Protein AF-A0AAU0F6Q9-F1 (afdb_monomer)

Sequence (130 aa):
MKKNVILNVVTRNNDIATQVVQKDRNTHYEFVNEVETAIEKLHQLPVRAILLDQELPLEEQEKINKIGKVLHEGLPIATADFLNAEHFSEAVQELKRAVVKHNMKKYEFEDNPNLNNPFLNMNETQCTLS

Foldseek 3Di:
DDLDAEEEEEDLDCPLVVVLCVVPPNHHYHYDPDLVVSLVCLVVDVHQAYEYEPPPPPVSVVVSVVSCCVSPPQRHYYYFHSVDNVRSNVRVVVNVVSSVVVVVVVVPPDPDPPVPPVVVVPPPPDPPDD

Solvent-accessible surface area (backbone atoms only — not comparable to full-atom values): 7723 Å² total; per-residue (Å²): 133,84,64,80,38,33,34,41,34,43,37,88,60,54,75,48,51,54,60,58,48,73,76,42,83,61,51,41,78,44,80,31,69,45,69,68,61,48,53,54,44,59,74,75,41,83,58,46,32,39,41,36,34,61,88,50,56,67,69,59,55,50,50,49,52,53,50,43,43,71,78,35,80,79,52,36,71,47,65,25,47,50,90,37,65,66,51,35,52,49,42,52,52,52,44,52,53,44,38,53,52,51,55,49,63,62,51,75,78,77,75,56,84,68,83,78,39,75,83,79,68,66,82,80,76,72,95,77,79,133

Radius of gyration: 20.5 Å; Cα contacts (8 Å, |Δi|>4): 161; chains: 1; bounding box: 29×59×64 Å

Organism: NCBI:txid1735111

Mean predicted aligned error: 11.38 Å

Structure (mmCIF, N/CA/C/O backbone):
data_AF-A0AAU0F6Q9-F1
#
_entry.id   AF-A0AAU0F6Q9-F1
#
loop_
_atom_site.group_PDB
_atom_site.id
_atom_site.type_symbol
_atom_site.label_atom_id
_atom_site.label_alt_id
_atom_site.label_comp_id
_atom_site.label_asym_id
_atom_site.label_entity_id
_atom_site.label_seq_id
_atom_site.pdbx_PDB_ins_code
_atom_site.Cartn_x
_atom_site.Cartn_y
_atom_site.Cartn_z
_atom_site.occupancy
_atom_site.B_iso_or_equiv
_atom_site.auth_seq_id
_atom_site.auth_comp_id
_atom_site.auth_asym_id
_atom_site.auth_atom_id
_atom_site.pdbx_PDB_model_num
ATOM 1 N N . MET A 1 1 ? -7.686 -20.564 -6.430 1.00 40.25 1 MET A N 1
ATOM 2 C CA . MET A 1 1 ? -6.632 -20.103 -5.498 1.00 40.25 1 MET A CA 1
ATOM 3 C C . MET A 1 1 ? -7.143 -18.843 -4.818 1.00 40.25 1 MET A C 1
ATOM 5 O O . MET A 1 1 ? -7.544 -17.929 -5.528 1.00 40.25 1 MET A O 1
ATOM 9 N N . LYS A 1 2 ? -7.242 -18.813 -3.483 1.00 48.91 2 LYS A N 1
ATOM 10 C CA . LYS A 1 2 ? -7.675 -17.604 -2.762 1.00 48.91 2 LYS A CA 1
ATOM 11 C C . LYS A 1 2 ? -6.521 -16.595 -2.805 1.00 48.91 2 LYS A C 1
ATOM 13 O O . LYS A 1 2 ? -5.420 -16.920 -2.373 1.00 48.91 2 LYS A O 1
ATOM 18 N N . LYS A 1 3 ? -6.745 -15.415 -3.392 1.00 52.34 3 LYS A N 1
ATOM 19 C CA . LYS A 1 3 ? -5.803 -14.290 -3.296 1.00 52.34 3 LYS A CA 1
ATOM 20 C C . LYS A 1 3 ? -5.835 -13.822 -1.838 1.00 52.34 3 LYS A C 1
ATOM 22 O O . LYS A 1 3 ? -6.896 -13.440 -1.357 1.00 52.34 3 LYS A O 1
ATOM 27 N N . ASN A 1 4 ? -4.714 -13.932 -1.128 1.00 60.66 4 ASN A N 1
ATOM 28 C CA . ASN A 1 4 ? -4.692 -13.805 0.338 1.00 60.66 4 ASN A CA 1
ATOM 29 C C . ASN A 1 4 ? -4.340 -12.393 0.836 1.00 60.66 4 ASN A C 1
ATOM 31 O O . ASN A 1 4 ? -4.527 -12.099 2.014 1.00 60.66 4 ASN A O 1
ATOM 35 N N . VAL A 1 5 ? -3.843 -11.516 -0.041 1.00 65.31 5 VAL A N 1
ATOM 36 C CA . VAL A 1 5 ? -3.430 -10.152 0.312 1.00 65.31 5 VAL A CA 1
ATOM 37 C C . VAL A 1 5 ? -3.995 -9.192 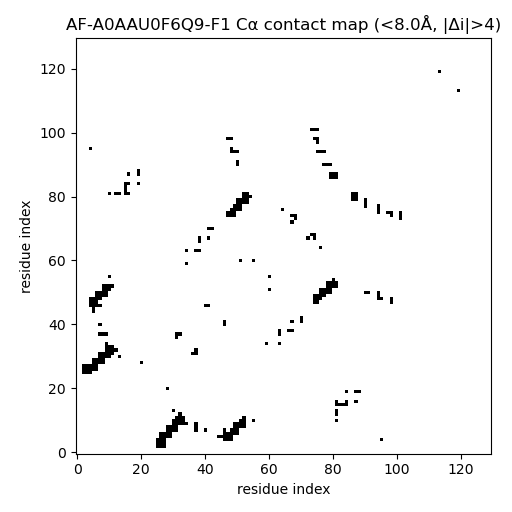-0.724 1.00 65.31 5 VAL A C 1
ATOM 39 O O . VAL A 1 5 ? -3.686 -9.336 -1.906 1.00 65.31 5 VAL A O 1
ATOM 42 N N . ILE A 1 6 ? -4.826 -8.246 -0.280 1.00 74.75 6 ILE A N 1
ATOM 43 C CA . ILE A 1 6 ? -5.239 -7.091 -1.082 1.00 74.75 6 ILE A CA 1
ATOM 44 C C . ILE A 1 6 ? -4.297 -5.947 -0.725 1.00 74.75 6 ILE A C 1
ATOM 46 O O . ILE A 1 6 ? -4.288 -5.497 0.426 1.00 74.75 6 ILE A O 1
ATOM 50 N N . LEU A 1 7 ? -3.487 -5.533 -1.696 1.00 78.62 7 LEU A N 1
ATOM 51 C CA . LEU A 1 7 ? -2.571 -4.409 -1.589 1.00 78.62 7 LEU A CA 1
ATOM 52 C C . LEU A 1 7 ? -3.162 -3.220 -2.343 1.00 78.62 7 LEU A C 1
ATOM 54 O O . LEU A 1 7 ? -3.353 -3.303 -3.555 1.00 78.62 7 LEU A O 1
ATOM 58 N N . ASN A 1 8 ? -3.447 -2.135 -1.627 1.00 82.88 8 ASN A N 1
ATOM 59 C CA . ASN A 1 8 ? -3.890 -0.891 -2.246 1.00 82.88 8 ASN A CA 1
ATOM 60 C C . ASN A 1 8 ? -2.656 -0.070 -2.632 1.00 82.88 8 ASN A C 1
ATOM 62 O O . ASN A 1 8 ? -1.825 0.230 -1.774 1.00 82.88 8 ASN A O 1
ATOM 66 N N . VAL A 1 9 ? -2.508 0.225 -3.917 1.00 81.50 9 VAL A N 1
ATOM 67 C CA . VAL A 1 9 ? -1.318 0.829 -4.511 1.00 81.50 9 VAL A CA 1
ATOM 68 C C . VAL A 1 9 ? -1.679 2.215 -5.021 1.00 81.50 9 VAL A C 1
ATOM 70 O O . VAL A 1 9 ? -2.400 2.339 -6.010 1.00 81.50 9 VAL A O 1
ATOM 73 N N . VAL A 1 10 ? -1.184 3.249 -4.345 1.00 82.44 10 VAL A N 1
ATOM 74 C CA . VAL A 1 10 ? -1.514 4.644 -4.654 1.00 82.44 10 VAL A CA 1
ATOM 75 C C . VAL A 1 10 ? -0.383 5.258 -5.459 1.00 82.44 10 VAL A C 1
ATOM 77 O O . VAL A 1 10 ? 0.690 5.501 -4.918 1.00 82.44 10 VAL A O 1
ATOM 80 N N . THR A 1 11 ? -0.610 5.480 -6.751 1.00 82.62 11 THR A N 1
ATOM 81 C CA . THR A 1 11 ? 0.382 6.065 -7.659 1.00 82.62 11 THR A CA 1
ATOM 82 C C . THR A 1 11 ? -0.284 6.763 -8.839 1.00 82.62 11 THR A C 1
ATOM 84 O O . THR A 1 11 ? -1.287 6.295 -9.379 1.00 82.62 11 THR A O 1
ATOM 87 N N . ARG A 1 12 ? 0.313 7.871 -9.285 1.00 82.25 12 ARG A N 1
ATOM 88 C CA . ARG A 1 12 ? -0.073 8.555 -10.529 1.00 82.25 12 ARG A CA 1
ATOM 89 C C . ARG A 1 12 ? 0.615 7.950 -11.760 1.00 82.25 12 ARG A C 1
ATOM 91 O O . ARG A 1 12 ? 0.245 8.294 -12.878 1.00 82.25 12 ARG A O 1
ATOM 98 N N . ASN A 1 13 ? 1.582 7.050 -11.564 1.00 77.88 13 ASN A N 1
ATOM 99 C CA . ASN A 1 13 ? 2.337 6.375 -12.614 1.00 77.88 13 ASN A CA 1
ATOM 100 C C . ASN A 1 13 ? 2.455 4.869 -12.317 1.00 77.88 13 ASN A C 1
ATOM 102 O O . ASN A 1 13 ? 3.241 4.430 -11.482 1.00 77.88 13 ASN A O 1
ATOM 106 N N . ASN A 1 14 ? 1.668 4.055 -13.021 1.00 74.44 14 ASN A N 1
ATOM 107 C CA . ASN A 1 14 ? 1.555 2.622 -12.750 1.00 74.44 14 ASN A CA 1
ATOM 108 C C . ASN A 1 14 ? 2.264 1.721 -13.778 1.00 74.44 14 ASN A C 1
ATOM 110 O O . ASN A 1 14 ? 2.147 0.497 -13.669 1.00 74.44 14 ASN A O 1
ATOM 114 N N . ASP A 1 15 ? 3.009 2.266 -14.741 1.00 76.50 15 ASP A N 1
ATOM 115 C CA . ASP A 1 15 ? 3.545 1.491 -15.872 1.00 76.50 15 ASP A CA 1
ATOM 116 C C . ASP A 1 15 ? 4.531 0.397 -15.430 1.00 76.50 15 ASP A C 1
ATOM 118 O O . ASP A 1 15 ? 4.436 -0.763 -15.843 1.00 76.50 15 ASP A O 1
ATOM 122 N N . ILE A 1 16 ? 5.466 0.742 -14.543 1.00 70.88 16 ILE A N 1
ATOM 123 C CA . ILE A 1 16 ? 6.469 -0.195 -14.013 1.00 70.88 16 ILE A CA 1
ATOM 124 C C . ILE A 1 16 ? 5.849 -1.118 -12.965 1.00 70.88 16 ILE A C 1
ATOM 126 O O . ILE A 1 16 ? 6.076 -2.331 -12.990 1.00 70.88 16 ILE A O 1
ATOM 130 N N . ALA A 1 17 ? 5.004 -0.576 -12.088 1.00 70.88 17 ALA A N 1
ATOM 131 C CA . ALA A 1 17 ? 4.322 -1.365 -11.071 1.00 70.88 17 ALA A CA 1
ATOM 132 C C . ALA A 1 17 ? 3.453 -2.465 -11.704 1.00 70.88 17 ALA A C 1
ATOM 134 O O . ALA A 1 17 ? 3.477 -3.608 -11.247 1.00 70.88 17 ALA A O 1
ATOM 135 N N . THR A 1 18 ? 2.783 -2.173 -12.824 1.00 74.62 18 THR A N 1
ATOM 136 C CA . THR A 1 18 ? 1.981 -3.150 -13.578 1.00 74.62 18 THR A CA 1
ATOM 137 C C . THR A 1 18 ? 2.829 -4.319 -14.095 1.00 74.62 18 THR A C 1
ATOM 139 O O . THR A 1 18 ? 2.389 -5.470 -14.069 1.00 74.62 18 THR A O 1
ATOM 142 N N . GLN A 1 19 ? 4.074 -4.071 -14.509 1.00 76.12 19 GLN A N 1
ATOM 143 C CA . GLN A 1 19 ? 4.981 -5.131 -14.964 1.00 76.12 19 GLN A CA 1
ATOM 144 C C . GLN A 1 19 ? 5.461 -6.025 -13.815 1.00 76.12 19 GLN A C 1
ATOM 146 O O . GLN A 1 19 ? 5.588 -7.241 -13.985 1.00 76.12 19 GLN A O 1
ATOM 151 N N . VAL A 1 20 ? 5.711 -5.449 -12.636 1.00 73.75 20 VAL A N 1
ATOM 152 C CA . VAL A 1 20 ? 6.143 -6.218 -11.460 1.00 73.75 20 VAL A CA 1
ATOM 153 C C . VAL A 1 20 ? 5.004 -7.098 -10.938 1.00 73.75 20 VAL A C 1
ATOM 155 O O . VAL A 1 20 ? 5.214 -8.285 -10.680 1.00 73.75 20 VAL A O 1
ATOM 158 N N . VAL A 1 21 ? 3.774 -6.578 -10.864 1.00 78.38 21 VAL A N 1
ATOM 159 C CA . VAL A 1 21 ? 2.623 -7.343 -10.345 1.00 78.38 21 VAL A CA 1
ATOM 160 C C . VAL A 1 21 ? 2.186 -8.489 -11.253 1.00 78.38 21 VAL A C 1
ATOM 162 O O . VAL A 1 21 ? 1.688 -9.495 -10.757 1.00 78.38 21 VAL A O 1
ATOM 165 N N . GLN A 1 22 ? 2.421 -8.408 -12.569 1.00 77.69 22 GLN A N 1
ATOM 166 C CA . GLN A 1 22 ? 2.139 -9.521 -13.488 1.00 77.69 22 GLN A CA 1
ATOM 167 C C . GLN A 1 22 ? 2.930 -10.792 -13.141 1.00 77.69 22 GLN A C 1
ATOM 169 O O . GLN A 1 22 ? 2.474 -11.908 -13.413 1.00 77.69 22 GLN A O 1
ATOM 174 N N . LYS A 1 23 ? 4.101 -10.638 -12.515 1.00 73.94 23 LYS A N 1
ATOM 175 C CA . LYS A 1 23 ? 4.932 -11.757 -12.055 1.00 73.94 23 LYS A CA 1
ATOM 176 C C . LYS A 1 23 ? 4.449 -12.333 -10.721 1.00 73.94 23 LYS A C 1
ATOM 178 O O . LYS A 1 23 ? 4.786 -13.470 -10.395 1.00 73.94 23 LYS A O 1
ATOM 183 N N . ASP A 1 24 ? 3.622 -11.602 -9.977 1.00 76.00 24 ASP A N 1
ATOM 184 C CA . ASP A 1 24 ? 3.130 -11.996 -8.663 1.00 76.00 24 ASP A CA 1
ATOM 185 C C . ASP A 1 24 ? 1.644 -12.379 -8.675 1.00 76.00 24 ASP A C 1
ATOM 187 O O . ASP A 1 24 ? 0.738 -11.560 -8.539 1.00 76.00 24 ASP A O 1
ATOM 191 N N . ARG A 1 25 ? 1.388 -13.683 -8.787 1.00 72.88 25 ARG A N 1
ATOM 192 C CA . ARG A 1 25 ? 0.028 -14.227 -8.928 1.00 72.88 25 ARG A CA 1
ATOM 193 C C . ARG A 1 25 ? -0.739 -14.381 -7.612 1.00 72.88 25 ARG A C 1
ATOM 195 O O . ARG A 1 25 ? -1.940 -14.653 -7.645 1.00 72.88 25 ARG A O 1
ATOM 202 N N . ASN A 1 26 ? -0.070 -14.248 -6.467 1.00 77.69 26 ASN A N 1
ATOM 203 C CA . ASN A 1 26 ? -0.650 -14.574 -5.158 1.00 77.69 26 ASN A CA 1
ATOM 204 C C . ASN A 1 26 ? -1.206 -13.354 -4.410 1.00 77.69 26 ASN A C 1
ATOM 206 O O . ASN A 1 26 ? -1.885 -13.512 -3.390 1.00 77.69 26 ASN A O 1
ATOM 210 N N . THR A 1 27 ? -0.963 -12.154 -4.931 1.00 79.44 27 THR A N 1
ATOM 211 C CA . THR A 1 27 ? -1.428 -10.890 -4.362 1.00 79.44 27 THR A CA 1
ATOM 212 C C . THR A 1 27 ? -2.436 -10.241 -5.300 1.00 79.44 27 THR A C 1
ATOM 214 O O . THR A 1 27 ? -2.296 -10.256 -6.521 1.00 79.44 27 THR A O 1
ATOM 217 N N . HIS A 1 28 ? -3.507 -9.709 -4.722 1.00 84.69 28 HIS A N 1
ATOM 218 C CA . HIS A 1 28 ? -4.415 -8.840 -5.444 1.00 84.69 28 HIS A CA 1
ATOM 219 C C . HIS A 1 28 ? -3.921 -7.409 -5.284 1.00 84.69 28 HIS A C 1
ATOM 221 O O . HIS A 1 28 ? -3.906 -6.883 -4.175 1.00 84.69 28 HIS A O 1
ATOM 227 N N . TYR A 1 29 ? -3.498 -6.813 -6.389 1.00 84.56 29 TYR A N 1
ATOM 228 C CA . TYR A 1 29 ? -3.112 -5.413 -6.438 1.00 84.56 29 TYR A CA 1
ATOM 229 C C . TYR A 1 29 ? -4.294 -4.589 -6.903 1.00 84.56 29 TYR A C 1
ATOM 231 O O . TYR A 1 29 ? -4.913 -4.928 -7.912 1.00 84.56 29 TYR A O 1
ATOM 239 N N . GLU A 1 30 ? -4.571 -3.528 -6.164 1.00 86.69 30 GLU A N 1
ATOM 240 C CA . GLU A 1 30 ? -5.596 -2.561 -6.493 1.00 86.69 30 GLU A CA 1
ATOM 241 C C . GLU A 1 30 ? -4.918 -1.213 -6.693 1.00 86.69 30 GLU A C 1
ATOM 243 O O . GLU A 1 30 ? -4.425 -0.619 -5.739 1.00 86.69 30 GLU A O 1
ATOM 248 N N . PHE A 1 31 ? -4.839 -0.761 -7.941 1.00 86.25 31 PHE A N 1
ATOM 249 C CA . PHE A 1 31 ? -4.189 0.500 -8.274 1.00 86.25 31 PHE A CA 1
ATOM 250 C C . PHE A 1 31 ? -5.187 1.647 -8.193 1.00 86.25 31 PHE A C 1
ATOM 252 O O . PHE A 1 31 ? -6.323 1.545 -8.665 1.00 86.25 31 PHE A O 1
ATOM 259 N N . VAL A 1 32 ? -4.750 2.748 -7.599 1.00 87.94 32 VAL A N 1
ATOM 260 C CA . VAL A 1 32 ? -5.505 3.992 -7.486 1.00 87.94 32 VAL A CA 1
ATOM 261 C C . VAL A 1 32 ? -4.574 5.162 -7.749 1.00 87.94 32 VAL A C 1
ATOM 263 O O . VAL A 1 32 ? -3.426 5.177 -7.319 1.00 87.94 32 VAL A O 1
ATOM 266 N N . ASN A 1 33 ? -5.083 6.143 -8.475 1.00 86.62 33 ASN A N 1
ATOM 267 C CA .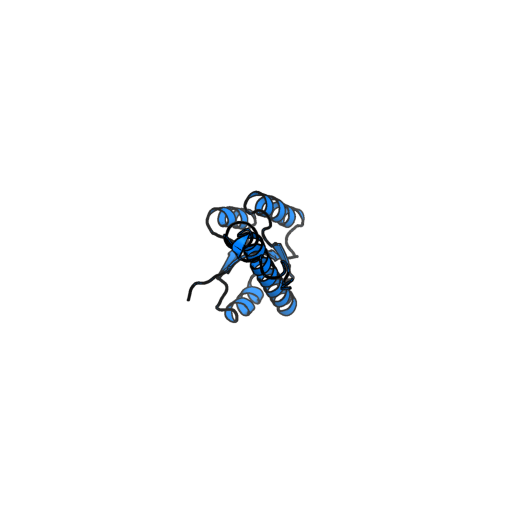 ASN A 1 33 ? -4.377 7.366 -8.843 1.00 86.62 33 ASN A CA 1
ATOM 268 C C . ASN A 1 33 ? -4.669 8.538 -7.898 1.00 86.62 33 ASN A C 1
ATOM 270 O O . ASN A 1 33 ? -3.967 9.545 -7.939 1.00 86.62 33 ASN A O 1
ATOM 274 N N . GLU A 1 34 ? -5.680 8.392 -7.043 1.00 86.50 34 GLU A N 1
ATOM 275 C CA . GLU A 1 34 ? -6.158 9.421 -6.127 1.00 86.50 34 GLU A CA 1
ATOM 276 C C . GLU A 1 34 ? -6.241 8.889 -4.696 1.00 86.50 34 GLU A C 1
ATOM 278 O O . GLU A 1 34 ? -6.623 7.741 -4.445 1.00 86.50 34 GLU A O 1
ATOM 283 N N . VAL A 1 35 ? -5.908 9.758 -3.747 1.00 84.81 35 VAL A N 1
ATOM 284 C CA . VAL A 1 35 ? -5.875 9.453 -2.312 1.00 84.81 35 VAL A CA 1
ATOM 285 C C . VAL A 1 35 ? -7.274 9.202 -1.762 1.00 84.81 35 VAL A C 1
ATOM 287 O O . VAL A 1 35 ? -7.476 8.276 -0.981 1.00 84.81 35 VAL A O 1
ATOM 290 N N . GLU A 1 36 ? -8.253 9.991 -2.188 1.00 86.38 36 GLU A N 1
ATOM 291 C CA . GLU A 1 36 ? -9.658 9.866 -1.805 1.00 86.38 36 GLU A CA 1
ATOM 292 C C . GLU A 1 36 ? -10.198 8.496 -2.218 1.00 86.38 36 GLU A C 1
ATOM 294 O O . GLU A 1 36 ? -10.741 7.766 -1.390 1.00 86.38 36 GLU A O 1
ATOM 299 N N . THR A 1 37 ? -9.927 8.093 -3.460 1.00 86.81 37 THR A N 1
ATOM 300 C CA . THR A 1 37 ? -10.278 6.762 -3.963 1.00 86.81 37 THR A CA 1
ATOM 301 C C . THR A 1 37 ? -9.560 5.662 -3.173 1.00 86.81 37 THR A C 1
ATOM 303 O O . THR A 1 37 ? -10.156 4.631 -2.852 1.00 86.81 37 THR A O 1
ATOM 306 N N . ALA A 1 38 ? -8.287 5.863 -2.808 1.00 85.62 38 ALA A N 1
ATOM 307 C CA . ALA A 1 38 ? -7.562 4.919 -1.962 1.00 85.62 38 ALA A CA 1
ATOM 308 C C . ALA A 1 38 ? -8.263 4.717 -0.610 1.00 85.62 38 ALA A C 1
ATOM 310 O O . ALA A 1 38 ? -8.433 3.579 -0.174 1.00 85.62 38 ALA A O 1
ATOM 311 N N . ILE A 1 39 ? -8.703 5.810 0.018 1.00 85.31 39 ILE A N 1
ATOM 312 C CA . ILE A 1 39 ? -9.420 5.810 1.297 1.00 85.31 39 ILE A CA 1
ATOM 313 C C . ILE A 1 39 ? -10.779 5.118 1.170 1.00 85.31 39 ILE A C 1
ATOM 315 O O . ILE A 1 39 ? -11.098 4.262 1.992 1.00 85.31 39 ILE A O 1
ATOM 319 N N . GLU A 1 40 ? -11.561 5.418 0.132 1.00 86.06 40 GLU A N 1
ATOM 320 C CA . GLU A 1 40 ? -12.842 4.742 -0.109 1.00 86.06 40 GLU A CA 1
ATOM 321 C C . GLU A 1 40 ? -12.666 3.223 -0.223 1.00 86.06 40 GLU A C 1
ATOM 323 O O . GLU A 1 40 ? -13.421 2.449 0.374 1.00 86.06 40 GLU A O 1
ATOM 328 N N . LYS A 1 41 ? -11.610 2.770 -0.905 1.00 84.06 41 LYS A N 1
ATOM 329 C CA . LYS A 1 41 ? -11.305 1.339 -1.022 1.00 84.06 41 LYS A CA 1
ATOM 330 C C . LYS A 1 41 ? -10.901 0.691 0.302 1.00 84.06 41 LYS A C 1
ATOM 332 O O . LYS A 1 41 ? -11.183 -0.493 0.482 1.00 84.06 41 LYS A O 1
ATOM 337 N N . LEU A 1 42 ? -10.316 1.433 1.248 1.00 82.69 42 LEU A N 1
ATOM 338 C CA . LEU A 1 42 ? -10.053 0.918 2.602 1.00 82.69 42 LEU A CA 1
ATOM 339 C C . LEU A 1 42 ? -11.341 0.564 3.359 1.00 82.69 42 LEU A C 1
ATOM 341 O O . LEU A 1 42 ? -11.295 -0.295 4.241 1.00 82.69 42 LEU A O 1
ATOM 345 N N . HIS A 1 43 ? -12.468 1.203 3.022 1.00 80.62 43 HIS A N 1
ATOM 346 C CA . HIS A 1 43 ? -13.786 0.889 3.582 1.00 80.62 43 HIS A CA 1
ATOM 347 C C . HIS A 1 43 ? -14.487 -0.262 2.853 1.00 80.62 43 HIS A C 1
ATOM 349 O O . HIS A 1 43 ? -15.203 -1.041 3.478 1.00 80.62 43 HIS A O 1
ATOM 355 N N . GLN A 1 44 ? -14.310 -0.359 1.535 1.00 81.19 44 GLN A N 1
ATOM 356 C CA . GLN A 1 44 ? -15.038 -1.317 0.696 1.00 81.19 44 GLN A CA 1
ATOM 357 C C . GLN A 1 44 ? -14.377 -2.698 0.636 1.00 81.19 44 GLN A C 1
ATOM 359 O O . GLN A 1 44 ? -15.057 -3.704 0.433 1.00 81.19 44 GLN A O 1
ATOM 364 N N . LEU A 1 45 ? -13.052 -2.756 0.782 1.00 77.94 45 LEU A N 1
ATOM 365 C CA . LEU A 1 45 ? -12.269 -3.972 0.601 1.00 77.94 45 LEU A CA 1
ATOM 366 C C . LEU A 1 45 ? -11.503 -4.328 1.880 1.00 77.94 45 LEU A C 1
ATOM 368 O O . LEU A 1 45 ? -11.074 -3.437 2.614 1.00 77.94 45 LEU A O 1
ATOM 372 N N . PRO A 1 46 ? -11.239 -5.625 2.135 1.00 78.94 46 PRO A N 1
ATOM 373 C CA . PRO A 1 46 ? -10.362 -6.055 3.218 1.00 78.94 46 PRO A CA 1
ATOM 374 C C . PRO A 1 46 ? -8.890 -5.821 2.835 1.00 78.94 46 PRO A C 1
ATOM 376 O O . PRO A 1 46 ? -8.114 -6.767 2.672 1.00 78.94 46 PRO A O 1
ATOM 379 N N . VAL A 1 47 ? -8.515 -4.551 2.655 1.00 83.81 47 VAL A N 1
ATOM 380 C CA . VAL A 1 47 ? -7.143 -4.124 2.370 1.00 83.81 47 VAL A CA 1
ATOM 381 C C . VAL A 1 47 ? -6.249 -4.553 3.527 1.00 83.81 47 VAL A C 1
ATOM 383 O O . VAL A 1 47 ? -6.535 -4.289 4.693 1.00 83.81 47 VAL A O 1
ATOM 386 N N . ARG A 1 48 ? -5.172 -5.272 3.204 1.00 84.88 48 ARG A N 1
ATOM 387 C CA . ARG A 1 48 ? -4.241 -5.820 4.201 1.00 84.88 48 ARG A CA 1
ATOM 388 C C . ARG A 1 48 ? -2.964 -5.011 4.320 1.00 84.88 48 ARG A C 1
ATOM 390 O O . ARG A 1 48 ? -2.314 -5.104 5.349 1.00 84.88 48 ARG A O 1
ATOM 397 N N . ALA A 1 49 ? -2.614 -4.252 3.291 1.00 88.56 49 ALA A N 1
ATOM 398 C CA . ALA A 1 49 ? -1.476 -3.351 3.291 1.00 88.56 49 ALA A CA 1
ATOM 399 C C . ALA A 1 49 ? -1.669 -2.260 2.233 1.00 88.56 49 ALA A C 1
ATOM 401 O O . ALA A 1 49 ? -2.432 -2.438 1.277 1.00 88.56 49 ALA A O 1
ATOM 402 N N . ILE A 1 50 ? -0.958 -1.149 2.407 1.00 89.50 50 ILE A N 1
ATOM 403 C CA . ILE A 1 50 ? -0.945 -0.028 1.466 1.00 89.50 50 ILE A CA 1
ATOM 404 C C . ILE A 1 50 ? 0.486 0.202 0.996 1.00 89.50 50 ILE A C 1
ATOM 406 O O . ILE A 1 50 ? 1.414 0.219 1.804 1.00 89.50 50 ILE A O 1
ATOM 410 N N . LEU A 1 51 ? 0.648 0.403 -0.306 1.00 90.00 51 LEU A N 1
ATOM 411 C CA . LEU A 1 51 ? 1.891 0.860 -0.903 1.00 90.00 51 LEU A CA 1
ATOM 412 C C . LEU A 1 51 ? 1.665 2.242 -1.511 1.00 90.00 51 LEU A C 1
ATOM 414 O O . LEU A 1 51 ? 0.768 2.423 -2.335 1.00 90.00 51 LEU A O 1
ATOM 418 N N . LEU A 1 52 ? 2.461 3.206 -1.074 1.00 89.44 52 LEU A N 1
ATOM 419 C CA . LEU A 1 52 ? 2.395 4.592 -1.508 1.00 89.44 52 LEU A CA 1
ATOM 420 C C . LEU A 1 52 ? 3.560 4.898 -2.437 1.00 89.44 52 LEU A C 1
ATOM 422 O O . LEU A 1 52 ? 4.694 4.495 -2.180 1.00 89.44 52 LEU A O 1
ATOM 426 N N . ASP A 1 53 ? 3.283 5.634 -3.497 1.00 88.88 53 ASP A N 1
ATOM 427 C CA . ASP A 1 53 ? 4.323 6.219 -4.326 1.00 88.88 53 ASP A CA 1
ATOM 428 C C . ASP A 1 53 ? 5.042 7.336 -3.568 1.00 88.88 53 ASP A C 1
ATOM 430 O O . ASP A 1 53 ? 4.405 8.216 -2.984 1.00 88.88 53 ASP A O 1
ATOM 434 N N . GLN A 1 54 ? 6.373 7.277 -3.547 1.00 87.62 54 GLN A N 1
ATOM 435 C CA . GLN A 1 54 ? 7.215 8.272 -2.887 1.00 87.62 54 GLN A CA 1
ATOM 436 C C . GLN A 1 54 ? 7.028 9.676 -3.480 1.00 87.62 54 GLN A C 1
ATOM 438 O O . GLN A 1 54 ? 7.217 10.658 -2.766 1.00 87.62 54 GLN A O 1
ATOM 443 N N . GLU A 1 55 ? 6.631 9.764 -4.755 1.00 88.31 55 GLU A N 1
ATOM 444 C CA . GLU A 1 55 ? 6.394 11.027 -5.464 1.00 88.31 55 GLU A CA 1
ATOM 445 C C . GLU A 1 55 ? 5.065 11.689 -5.065 1.00 88.31 55 GLU A C 1
ATOM 447 O O . GLU A 1 55 ? 4.782 12.825 -5.454 1.00 88.31 55 GLU A O 1
ATOM 452 N N . LEU A 1 56 ? 4.218 11.004 -4.286 1.00 86.56 56 LEU A N 1
ATOM 453 C CA . LEU A 1 56 ? 3.023 11.631 -3.733 1.00 86.56 56 LEU A CA 1
ATOM 454 C C . LEU A 1 56 ? 3.415 12.752 -2.763 1.00 86.56 56 LEU A C 1
ATOM 456 O O . LEU A 1 56 ? 4.352 12.584 -1.979 1.00 86.56 56 LEU A O 1
ATOM 460 N N . PRO A 1 57 ? 2.669 13.868 -2.725 1.00 90.38 57 PRO A N 1
ATOM 461 C CA . PRO A 1 57 ? 2.864 14.897 -1.714 1.00 90.38 57 PRO A CA 1
ATOM 462 C C . PRO A 1 57 ? 2.848 14.312 -0.299 1.00 90.38 57 PRO A C 1
ATOM 464 O O . PRO A 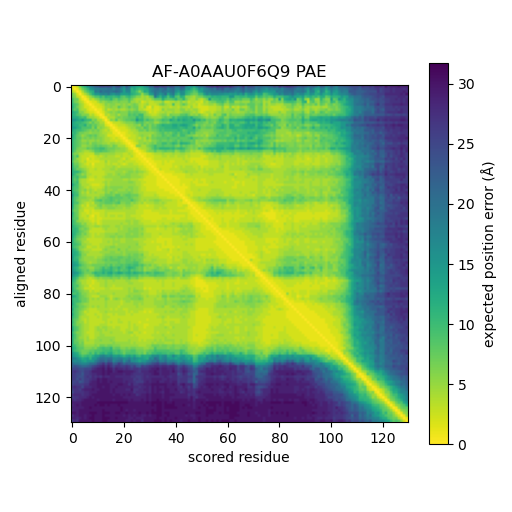1 57 ? 2.012 13.467 0.027 1.00 90.38 57 PRO A O 1
ATOM 467 N N . LEU A 1 58 ? 3.736 14.796 0.572 1.00 89.81 58 LEU A N 1
ATOM 468 C CA . LEU A 1 58 ? 3.837 14.301 1.949 1.00 89.81 58 LEU A CA 1
ATOM 469 C C . LEU A 1 58 ? 2.494 14.386 2.695 1.00 89.81 58 LEU A C 1
ATOM 471 O O . LEU A 1 58 ? 2.127 13.462 3.416 1.00 89.81 58 LEU A O 1
ATOM 475 N N . GLU A 1 59 ? 1.726 15.454 2.467 1.00 88.62 59 GLU A N 1
ATOM 476 C CA . GLU A 1 59 ? 0.389 15.634 3.048 1.00 88.62 59 GLU A CA 1
ATOM 477 C C . GLU A 1 59 ? -0.587 14.516 2.642 1.00 88.62 59 GLU A C 1
ATOM 479 O O . GLU A 1 59 ? -1.352 14.020 3.472 1.00 88.62 59 GLU A O 1
ATOM 484 N N . GLU A 1 60 ? -0.533 14.077 1.383 1.00 88.31 60 GLU A N 1
ATOM 485 C CA . GLU A 1 60 ? -1.350 12.983 0.850 1.00 88.31 60 GLU A CA 1
ATOM 486 C C . GLU A 1 60 ? -0.947 11.638 1.473 1.00 88.31 60 GLU A C 1
ATOM 488 O O . GLU A 1 60 ? -1.804 10.870 1.926 1.00 88.31 60 GLU A O 1
ATOM 493 N N . GLN A 1 61 ? 0.360 11.379 1.575 1.00 87.69 61 GLN A N 1
ATOM 494 C CA . GLN A 1 61 ? 0.883 10.172 2.217 1.00 87.69 61 GLN A CA 1
ATOM 495 C C . GLN A 1 61 ? 0.499 10.111 3.702 1.00 87.69 61 GLN A C 1
ATOM 497 O O . GLN A 1 61 ? 0.031 9.080 4.196 1.00 87.69 61 GLN A O 1
ATOM 502 N N . GLU A 1 62 ? 0.643 11.226 4.425 1.00 89.81 62 GLU A N 1
ATOM 503 C CA . GLU A 1 62 ? 0.254 11.329 5.830 1.00 89.81 62 GLU A CA 1
ATOM 504 C C . GLU A 1 62 ? -1.246 11.135 6.036 1.00 89.81 62 GLU A C 1
ATOM 506 O O . GLU A 1 62 ? -1.651 10.487 7.007 1.00 89.81 62 GLU A O 1
ATOM 511 N N . LYS A 1 63 ? -2.074 11.678 5.139 1.00 88.69 63 LYS A N 1
ATOM 512 C CA . LYS A 1 63 ? -3.531 11.520 5.180 1.00 88.69 63 LYS A CA 1
ATOM 513 C C . LYS A 1 63 ? -3.912 10.043 5.102 1.00 88.69 63 LYS A C 1
ATOM 515 O O . LYS A 1 63 ? -4.653 9.562 5.962 1.00 88.69 63 LYS A O 1
ATOM 520 N N . ILE A 1 64 ? -3.348 9.305 4.143 1.00 86.88 64 ILE A N 1
ATOM 521 C CA . ILE A 1 64 ? -3.582 7.859 4.014 1.00 86.88 64 ILE A CA 1
ATOM 522 C C . ILE A 1 64 ? -3.046 7.109 5.233 1.00 86.88 64 ILE A C 1
ATOM 524 O O . ILE A 1 64 ? -3.723 6.225 5.750 1.00 86.88 64 ILE A O 1
ATOM 528 N N . ASN A 1 65 ? -1.868 7.476 5.737 1.00 85.31 65 ASN A N 1
ATOM 529 C CA . ASN A 1 65 ? -1.268 6.827 6.901 1.00 85.31 65 ASN A CA 1
ATOM 530 C C . ASN A 1 65 ? -2.135 6.984 8.161 1.00 85.31 65 ASN A C 1
ATOM 532 O O . ASN A 1 65 ? -2.401 6.009 8.866 1.00 85.31 65 ASN A O 1
ATOM 536 N N . LYS A 1 66 ? -2.640 8.198 8.417 1.00 86.38 66 LYS A N 1
ATOM 537 C CA . LYS A 1 66 ? -3.546 8.484 9.539 1.00 86.38 66 LYS A CA 1
ATOM 538 C C . LYS A 1 66 ? -4.850 7.699 9.408 1.00 86.38 66 LYS A C 1
ATOM 540 O O . LYS A 1 66 ? -5.240 7.015 10.350 1.00 86.38 66 LYS A O 1
ATOM 545 N N . ILE A 1 67 ? -5.493 7.748 8.243 1.00 83.94 67 ILE A N 1
ATOM 546 C CA . ILE A 1 67 ? -6.779 7.074 8.019 1.00 83.94 67 ILE A CA 1
ATOM 547 C C . ILE A 1 67 ? -6.620 5.551 8.055 1.00 83.94 67 ILE A C 1
ATOM 549 O O . ILE A 1 67 ? -7.392 4.872 8.726 1.00 83.94 67 ILE A O 1
ATOM 553 N N . GLY A 1 68 ? -5.584 5.012 7.412 1.00 79.81 68 GLY A N 1
ATOM 554 C CA . GLY A 1 68 ? -5.275 3.585 7.422 1.00 79.81 68 GLY A CA 1
ATOM 555 C C . GLY A 1 68 ? -5.093 3.042 8.837 1.00 79.81 68 GLY A C 1
ATOM 556 O O . GLY A 1 68 ? -5.662 2.004 9.157 1.00 79.81 68 GLY A O 1
ATOM 557 N N . LYS A 1 69 ? -4.392 3.779 9.709 1.00 79.44 69 LYS A N 1
ATOM 558 C CA . LYS A 1 69 ? -4.219 3.415 11.126 1.00 79.44 69 LYS A CA 1
ATOM 559 C C . LYS A 1 69 ? -5.512 3.463 11.939 1.00 79.44 69 LYS A C 1
ATOM 561 O O . LYS A 1 69 ? -5.668 2.650 12.843 1.00 79.44 69 LYS A O 1
ATOM 566 N N . VAL A 1 70 ? -6.408 4.407 11.643 1.00 81.94 70 VAL A N 1
ATOM 567 C CA . VAL A 1 70 ? -7.705 4.536 12.331 1.00 81.94 70 VAL A CA 1
ATOM 568 C C . VAL A 1 70 ? -8.661 3.420 11.916 1.00 81.94 70 VAL A C 1
ATOM 570 O O . VAL A 1 70 ? -9.339 2.848 12.762 1.00 81.94 70 VAL A O 1
ATOM 573 N N . LEU A 1 71 ? -8.718 3.106 10.621 1.00 75.62 71 LEU A N 1
ATOM 574 C CA . LEU A 1 71 ? -9.638 2.098 10.091 1.00 75.62 71 LEU A CA 1
ATOM 575 C C . LEU A 1 71 ? -9.152 0.670 10.341 1.00 75.62 71 LEU A C 1
ATOM 577 O O . LEU A 1 71 ? -9.960 -0.230 10.558 1.00 75.62 71 LEU A O 1
ATOM 581 N N . HIS A 1 72 ? -7.838 0.460 10.309 1.00 74.94 72 HIS A N 1
ATOM 582 C CA . HIS A 1 72 ? -7.217 -0.850 10.436 1.00 74.94 72 HIS A CA 1
ATOM 583 C C . HIS A 1 72 ? -6.012 -0.734 11.369 1.00 74.94 72 HIS A C 1
ATOM 585 O O . HIS A 1 72 ? -4.904 -0.395 10.951 1.00 74.94 72 HIS A O 1
ATOM 591 N N . GLU A 1 73 ? -6.221 -1.018 12.655 1.00 73.31 73 GLU A N 1
ATOM 592 C CA . GLU A 1 73 ? -5.151 -0.947 13.650 1.00 73.31 73 GLU A CA 1
ATOM 593 C C . GLU A 1 73 ? -3.948 -1.799 13.216 1.00 73.31 73 GLU A C 1
ATOM 595 O O . GLU A 1 73 ? -4.066 -3.001 12.957 1.00 73.31 73 GLU A O 1
ATOM 600 N N . GLY A 1 74 ? -2.778 -1.165 13.112 1.00 72.25 74 GLY A N 1
ATOM 601 C CA . GLY A 1 74 ? -1.533 -1.821 12.713 1.00 72.25 74 GLY A CA 1
ATOM 602 C C . GLY A 1 74 ? -1.422 -2.167 11.224 1.00 72.25 74 GLY A C 1
ATOM 603 O O . GLY A 1 74 ? -0.575 -2.992 10.885 1.00 72.25 74 GLY A O 1
ATOM 604 N N . LEU A 1 75 ? -2.241 -1.566 10.349 1.00 83.88 75 LEU A N 1
ATOM 605 C CA . LEU A 1 75 ? -2.134 -1.729 8.897 1.00 83.88 75 LEU A CA 1
ATOM 606 C C . LEU A 1 75 ? -0.705 -1.418 8.415 1.00 83.88 75 LEU A C 1
ATOM 608 O O . LEU A 1 75 ? -0.225 -0.300 8.623 1.00 83.88 75 LEU A O 1
ATOM 612 N N . PRO A 1 76 ? -0.016 -2.372 7.767 1.00 88.19 76 PRO A N 1
ATOM 613 C CA . PRO A 1 76 ? 1.280 -2.122 7.159 1.00 88.19 76 PRO A CA 1
ATOM 614 C C . PRO A 1 76 ? 1.177 -1.131 6.001 1.00 88.19 76 PRO A C 1
ATOM 616 O O . PRO A 1 76 ? 0.374 -1.312 5.081 1.00 88.19 76 PRO A O 1
ATOM 619 N N . ILE A 1 77 ? 2.016 -0.101 6.045 1.00 88.44 77 ILE A N 1
ATOM 620 C CA . ILE A 1 77 ? 2.122 0.927 5.012 1.00 88.44 77 ILE A CA 1
ATOM 621 C C . ILE A 1 77 ? 3.600 1.099 4.685 1.00 88.44 77 ILE A C 1
ATOM 623 O O . ILE A 1 77 ? 4.414 1.225 5.600 1.00 88.44 77 ILE A O 1
ATOM 627 N N . ALA A 1 78 ? 3.928 1.102 3.399 1.00 89.06 78 ALA A N 1
ATOM 628 C CA . ALA A 1 78 ? 5.265 1.397 2.909 1.00 89.06 78 ALA A CA 1
ATOM 629 C C . ALA A 1 78 ? 5.189 2.421 1.782 1.00 89.06 78 ALA A C 1
ATOM 631 O O . ALA A 1 78 ? 4.151 2.581 1.135 1.00 89.06 78 ALA A O 1
ATOM 632 N N . THR A 1 79 ? 6.306 3.091 1.558 1.00 89.69 79 THR A N 1
ATOM 633 C CA . THR A 1 79 ? 6.550 3.967 0.419 1.00 89.69 79 THR A CA 1
ATOM 634 C C . THR A 1 79 ? 7.566 3.311 -0.500 1.00 89.69 79 THR A C 1
ATOM 636 O O . THR A 1 79 ? 8.478 2.637 -0.028 1.00 89.69 79 THR A O 1
ATOM 639 N N . ALA A 1 80 ? 7.404 3.485 -1.806 1.00 88.50 80 ALA A N 1
ATOM 640 C CA . ALA A 1 80 ? 8.353 2.986 -2.791 1.00 88.50 80 ALA A CA 1
ATOM 641 C C . ALA A 1 80 ? 8.527 3.966 -3.942 1.00 88.50 80 ALA A C 1
ATOM 643 O O . ALA A 1 80 ? 7.648 4.778 -4.224 1.00 88.50 80 ALA A O 1
ATOM 644 N N . ASP A 1 81 ? 9.650 3.827 -4.635 1.00 87.56 81 ASP A N 1
ATOM 645 C CA . ASP A 1 81 ? 9.873 4.451 -5.933 1.00 87.56 81 ASP A CA 1
ATOM 646 C C . ASP A 1 81 ? 9.212 3.604 -7.021 1.00 87.56 81 ASP A C 1
ATOM 648 O O . ASP A 1 81 ? 9.604 2.461 -7.265 1.00 87.56 81 ASP A O 1
ATOM 652 N N . PHE A 1 82 ? 8.210 4.169 -7.687 1.00 83.69 82 PHE A N 1
ATOM 653 C CA . PHE A 1 82 ? 7.481 3.499 -8.760 1.00 83.69 82 PHE A CA 1
ATOM 654 C C . PHE A 1 82 ? 8.211 3.564 -10.103 1.00 83.69 82 PHE 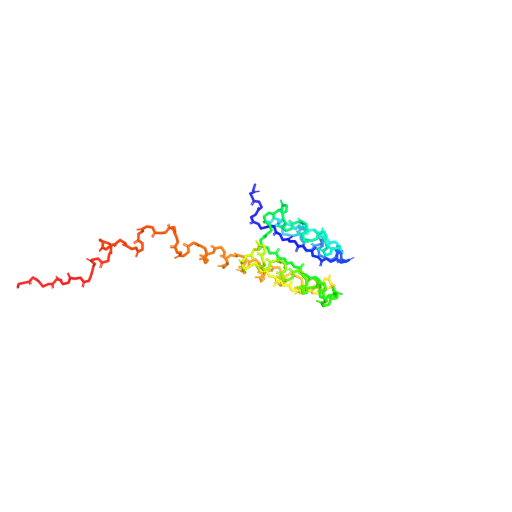A C 1
ATOM 656 O O . PHE A 1 82 ? 7.838 2.846 -11.029 1.00 83.69 82 PHE A O 1
ATOM 663 N N . LEU A 1 83 ? 9.274 4.364 -10.208 1.00 81.69 83 LEU A N 1
ATOM 664 C CA . LEU A 1 83 ? 10.173 4.417 -11.359 1.00 81.69 83 LEU A CA 1
ATOM 665 C C . LEU A 1 83 ? 11.297 3.376 -11.267 1.00 81.69 83 LEU A C 1
ATOM 667 O O . LEU A 1 83 ? 11.963 3.094 -12.265 1.00 81.69 83 LEU A O 1
ATOM 671 N N . ASN A 1 84 ? 11.486 2.766 -10.095 1.00 85.31 84 ASN A N 1
ATOM 672 C CA . ASN A 1 84 ? 12.491 1.740 -9.863 1.00 85.31 84 ASN A CA 1
ATOM 673 C C . ASN A 1 84 ? 11.840 0.392 -9.515 1.00 85.31 84 ASN A C 1
ATOM 675 O O . ASN A 1 84 ? 11.358 0.161 -8.407 1.00 85.31 84 ASN A O 1
ATOM 679 N N . ALA A 1 85 ? 11.880 -0.540 -10.469 1.00 82.50 85 ALA A N 1
ATOM 680 C CA . ALA A 1 85 ? 11.276 -1.863 -10.325 1.00 82.50 85 ALA A CA 1
ATOM 681 C C . ALA A 1 85 ? 11.851 -2.690 -9.158 1.00 82.50 85 ALA A C 1
ATOM 683 O O . ALA A 1 85 ? 11.113 -3.465 -8.544 1.00 82.50 85 ALA A O 1
ATOM 684 N N . GLU A 1 86 ? 13.146 -2.550 -8.855 1.00 85.81 86 GLU A N 1
ATOM 685 C CA . GLU A 1 86 ? 13.782 -3.266 -7.742 1.00 85.81 86 GLU A CA 1
ATOM 686 C C . GLU A 1 86 ? 13.280 -2.727 -6.407 1.00 85.81 86 GLU A C 1
ATOM 688 O O . GLU A 1 86 ? 12.831 -3.506 -5.566 1.00 85.81 86 GLU A O 1
ATOM 693 N N . HIS A 1 87 ? 13.246 -1.400 -6.265 1.00 85.75 87 HIS A N 1
ATOM 694 C CA . HIS A 1 87 ? 12.754 -0.743 -5.056 1.00 85.75 87 HIS A CA 1
ATOM 695 C C . HIS A 1 87 ? 11.270 -1.053 -4.807 1.00 85.75 87 HIS A C 1
ATOM 697 O O . HIS A 1 87 ? 10.884 -1.424 -3.699 1.00 85.75 87 HIS A O 1
ATOM 703 N N . PHE A 1 88 ? 10.439 -1.007 -5.853 1.00 85.62 88 PHE A N 1
ATOM 704 C CA . PHE A 1 88 ? 9.039 -1.424 -5.765 1.00 85.62 88 PHE A CA 1
ATOM 705 C C . PHE A 1 88 ? 8.903 -2.893 -5.330 1.00 85.62 88 PHE A C 1
ATOM 707 O O . PHE A 1 88 ? 8.106 -3.219 -4.449 1.00 85.62 88 PHE A O 1
ATOM 714 N N . SER A 1 89 ? 9.686 -3.797 -5.928 1.00 84.19 89 SER A N 1
ATOM 715 C CA . SER A 1 89 ? 9.660 -5.222 -5.581 1.00 84.19 89 SER A CA 1
ATOM 716 C C . SER A 1 89 ? 10.069 -5.466 -4.125 1.00 84.19 89 SER A C 1
ATOM 718 O O . SER A 1 89 ? 9.449 -6.288 -3.444 1.00 84.19 89 SER A O 1
ATOM 720 N N . GLU A 1 90 ? 11.093 -4.767 -3.642 1.00 88.56 90 GLU A N 1
ATOM 721 C CA . GLU A 1 90 ? 11.549 -4.842 -2.255 1.00 88.56 90 GLU A CA 1
ATOM 722 C C . GLU A 1 90 ? 10.452 -4.379 -1.289 1.00 88.56 90 GLU A C 1
ATOM 724 O O . GLU A 1 90 ? 10.042 -5.150 -0.417 1.00 88.56 90 GLU A O 1
ATOM 729 N N . ALA A 1 91 ? 9.866 -3.204 -1.527 1.00 88.69 91 ALA A N 1
ATOM 730 C CA . ALA A 1 91 ? 8.786 -2.669 -0.700 1.00 88.69 91 ALA A CA 1
ATOM 731 C C . ALA A 1 91 ? 7.558 -3.598 -0.648 1.00 88.69 91 ALA A C 1
ATOM 733 O O . ALA A 1 91 ? 6.960 -3.812 0.411 1.00 88.69 91 ALA A O 1
ATOM 734 N N . VAL A 1 92 ? 7.197 -4.226 -1.773 1.00 85.94 92 VAL A N 1
ATOM 735 C CA . VAL A 1 92 ? 6.130 -5.240 -1.818 1.00 85.94 92 VAL A CA 1
ATOM 736 C C . VAL A 1 92 ? 6.470 -6.455 -0.947 1.00 85.94 92 VAL A C 1
ATOM 738 O O . VAL A 1 92 ? 5.597 -6.970 -0.239 1.00 85.94 92 VAL A O 1
ATOM 741 N N . GLN A 1 93 ? 7.711 -6.948 -0.983 1.00 86.75 93 GLN A N 1
ATOM 742 C CA . GLN A 1 93 ? 8.127 -8.079 -0.148 1.00 86.75 93 GLN A CA 1
ATOM 743 C C . GLN A 1 93 ? 8.108 -7.729 1.341 1.00 86.75 93 GLN A C 1
ATOM 745 O O . GLN A 1 93 ? 7.639 -8.536 2.152 1.00 86.75 93 GLN A O 1
ATOM 750 N N . GLU A 1 94 ? 8.571 -6.537 1.706 1.00 87.00 94 GLU A N 1
ATOM 751 C CA . GLU A 1 94 ? 8.528 -6.051 3.084 1.00 87.00 94 GLU A CA 1
ATOM 752 C C . GLU A 1 94 ? 7.095 -5.929 3.599 1.00 87.00 94 GLU A C 1
ATOM 754 O O . GLU A 1 94 ? 6.778 -6.446 4.675 1.00 87.00 94 GLU A O 1
ATOM 759 N N . LEU A 1 95 ? 6.195 -5.355 2.797 1.00 87.69 95 LEU A N 1
ATOM 760 C CA . LEU A 1 95 ? 4.777 -5.270 3.132 1.00 87.69 95 LEU A CA 1
ATOM 761 C C . LEU A 1 95 ? 4.156 -6.646 3.342 1.00 87.69 95 LEU A C 1
ATOM 763 O O . LEU A 1 95 ? 3.441 -6.853 4.320 1.00 87.69 95 LEU A O 1
ATOM 767 N N . LYS A 1 96 ? 4.461 -7.627 2.488 1.00 83.69 96 LYS A N 1
ATOM 768 C CA . LYS A 1 96 ? 3.980 -9.005 2.679 1.00 83.69 96 LYS A CA 1
ATOM 769 C C . LYS A 1 96 ? 4.449 -9.596 4.005 1.00 83.69 96 LYS A C 1
ATOM 771 O O . LYS A 1 96 ? 3.644 -10.200 4.716 1.00 83.69 96 LYS A O 1
ATOM 776 N N . ARG A 1 97 ? 5.723 -9.410 4.365 1.00 84.75 97 ARG A N 1
ATOM 777 C CA . ARG A 1 97 ? 6.259 -9.855 5.664 1.00 84.75 97 ARG A CA 1
ATOM 778 C C . ARG A 1 97 ? 5.537 -9.164 6.820 1.00 84.75 97 ARG A C 1
ATOM 780 O O . ARG A 1 97 ? 5.168 -9.828 7.789 1.00 84.75 97 ARG A O 1
ATOM 787 N N . ALA A 1 98 ? 5.281 -7.863 6.701 1.00 85.38 98 ALA A N 1
ATOM 788 C CA . ALA A 1 98 ? 4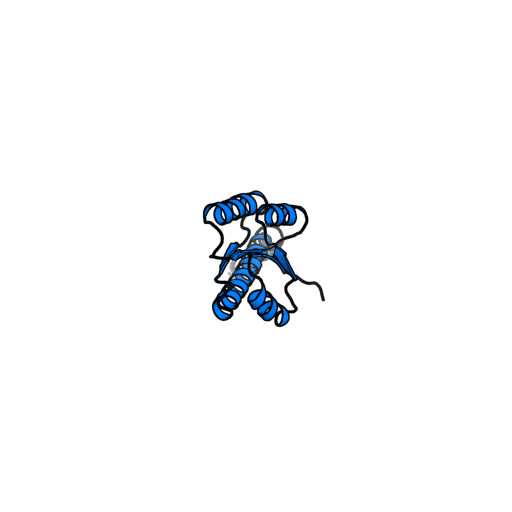.551 -7.095 7.702 1.00 85.38 98 ALA A CA 1
ATOM 789 C C . ALA A 1 98 ? 3.093 -7.565 7.851 1.00 85.38 98 ALA A C 1
ATOM 791 O O . ALA A 1 98 ? 2.624 -7.714 8.977 1.00 85.38 98 ALA A O 1
ATOM 792 N N . VAL A 1 99 ? 2.407 -7.890 6.750 1.00 83.88 99 VAL A N 1
ATOM 793 C CA . VAL A 1 99 ? 1.051 -8.472 6.764 1.00 83.88 99 VAL A CA 1
ATOM 794 C C . VAL A 1 99 ? 1.033 -9.821 7.476 1.00 83.88 99 VAL A C 1
ATOM 796 O O . VAL A 1 99 ? 0.173 -10.057 8.321 1.00 83.88 99 VAL A O 1
ATOM 799 N N . VAL A 1 100 ? 1.986 -10.709 7.174 1.00 81.75 100 VAL A N 1
ATOM 800 C CA . VAL A 1 100 ? 2.087 -12.013 7.851 1.00 81.75 100 VAL A CA 1
ATOM 801 C C . VAL A 1 100 ? 2.310 -11.820 9.351 1.00 81.75 100 VAL A C 1
ATOM 803 O O . VAL A 1 100 ? 1.586 -12.406 10.152 1.00 81.75 100 VAL A O 1
ATOM 806 N N . LYS A 1 101 ? 3.243 -10.943 9.739 1.00 79.75 101 LYS A N 1
ATOM 807 C CA . LYS A 1 101 ? 3.518 -10.626 11.147 1.00 79.75 101 LYS A CA 1
ATOM 808 C C . LYS A 1 101 ? 2.296 -10.038 11.857 1.00 79.75 101 LYS A C 1
ATOM 810 O O . LYS A 1 101 ? 2.029 -10.392 13.001 1.00 79.75 101 LYS A O 1
ATOM 815 N N . HIS A 1 102 ? 1.555 -9.153 11.194 1.00 76.06 102 HIS A N 1
ATOM 816 C CA . HIS A 1 102 ? 0.326 -8.563 11.730 1.00 76.06 102 HIS A CA 1
ATOM 817 C C . HIS A 1 102 ? -0.756 -9.620 11.966 1.00 76.06 102 HIS A C 1
ATOM 819 O O . HIS A 1 102 ? -1.341 -9.664 13.046 1.00 76.06 102 HIS A O 1
ATOM 825 N N . ASN A 1 103 ? -0.946 -10.534 11.013 1.00 71.94 103 ASN A N 1
ATOM 826 C CA . ASN A 1 103 ? -1.879 -11.650 11.165 1.00 71.94 103 ASN A CA 1
ATOM 827 C C . ASN A 1 1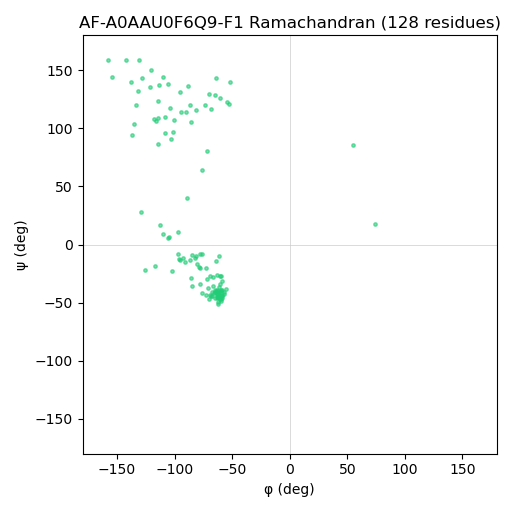03 ? -1.457 -12.614 12.286 1.00 71.94 103 ASN A C 1
ATOM 829 O O . ASN A 1 103 ? -2.313 -13.069 13.038 1.00 71.94 103 ASN A O 1
ATOM 833 N N . MET A 1 104 ? -0.159 -12.903 12.436 1.00 67.31 104 MET A N 1
ATOM 834 C CA . MET A 1 104 ? 0.345 -13.759 13.520 1.00 67.31 104 MET A CA 1
ATOM 835 C C . MET A 1 104 ? 0.126 -13.137 14.902 1.00 67.31 104 MET A C 1
ATOM 837 O O . MET A 1 104 ? -0.325 -13.831 15.804 1.00 67.31 104 MET A O 1
ATOM 841 N N . LYS A 1 105 ? 0.344 -11.824 15.061 1.00 61.19 105 LYS A N 1
ATOM 842 C CA . LYS A 1 105 ? 0.062 -11.129 16.330 1.00 61.19 105 LYS A CA 1
ATOM 843 C C . LYS A 1 105 ? -1.401 -11.238 16.764 1.00 61.19 105 LYS A C 1
ATOM 845 O O . LYS A 1 105 ? -1.671 -11.262 17.957 1.00 61.19 105 LYS A O 1
ATOM 850 N N . LYS A 1 106 ? -2.339 -11.310 15.814 1.00 55.34 106 LYS A N 1
ATOM 851 C CA . LYS A 1 106 ? -3.759 -11.548 16.122 1.00 55.34 106 LYS A CA 1
ATOM 852 C C . LYS A 1 106 ? -4.031 -12.986 16.578 1.00 55.34 106 LYS A C 1
ATOM 854 O O . LYS A 1 106 ? -4.931 -13.194 17.377 1.00 55.34 106 LYS A O 1
ATOM 859 N N . TYR A 1 107 ? -3.241 -13.953 16.113 1.00 51.75 107 TYR A N 1
ATOM 860 C CA . TYR A 1 107 ? -3.351 -15.363 16.503 1.00 51.75 107 TYR A CA 1
ATOM 861 C C . TYR A 1 107 ? -2.740 -15.679 17.880 1.00 51.75 107 TYR A C 1
ATOM 863 O O . TYR A 1 107 ? -3.079 -16.699 18.472 1.00 51.75 107 TYR A O 1
ATOM 871 N N . GLU A 1 108 ? -1.842 -14.838 18.402 1.00 50.78 108 GLU A N 1
ATOM 872 C CA . GLU A 1 108 ? -1.070 -15.153 19.615 1.00 50.78 108 GLU A CA 1
ATOM 873 C C . GLU A 1 108 ? -1.831 -14.998 20.946 1.00 50.78 108 GLU A C 1
ATOM 875 O O . GLU A 1 108 ? -1.308 -15.447 21.962 1.00 50.78 108 GLU A O 1
ATOM 880 N N . PHE A 1 109 ? -3.052 -14.441 20.983 1.00 47.03 109 PHE A N 1
ATOM 881 C CA . PHE A 1 109 ? -3.742 -14.186 22.265 1.00 47.03 109 PHE A CA 1
ATOM 882 C C . PHE A 1 109 ? -5.152 -14.766 22.442 1.00 47.03 109 PHE A C 1
ATOM 884 O O . PHE A 1 109 ? -5.540 -14.972 23.589 1.00 47.03 109 PHE A O 1
ATOM 891 N N . GLU A 1 110 ? -5.906 -15.084 21.385 1.00 45.91 110 GLU A N 1
ATOM 892 C CA . GLU A 1 110 ? -7.318 -15.494 21.556 1.00 45.91 110 GLU A CA 1
ATOM 893 C C . GLU A 1 110 ? -7.648 -16.927 21.100 1.00 45.91 110 GLU A C 1
ATOM 895 O O . GLU A 1 110 ? -8.621 -17.499 21.584 1.00 45.91 110 GLU A O 1
ATOM 900 N N . ASP A 1 111 ? -6.813 -17.569 20.274 1.00 49.44 111 ASP A N 1
ATOM 901 C CA . ASP A 1 111 ? -7.181 -18.831 19.599 1.00 49.44 111 ASP A CA 1
ATOM 902 C C . ASP A 1 111 ? -6.446 -20.089 20.093 1.00 49.44 111 ASP A C 1
ATOM 904 O O . ASP A 1 111 ? -6.584 -21.163 19.502 1.00 49.44 111 ASP A O 1
ATOM 908 N N . ASN A 1 112 ? -5.682 -20.012 21.187 1.00 48.38 112 ASN A N 1
ATOM 909 C CA . ASN A 1 112 ? -5.072 -21.207 21.773 1.00 48.38 112 ASN A CA 1
ATOM 910 C C . ASN A 1 112 ? -5.637 -21.527 23.167 1.00 48.38 112 ASN A C 1
ATOM 912 O O . ASN A 1 112 ? -5.022 -21.176 24.179 1.00 48.38 112 ASN A O 1
ATOM 916 N N . PRO A 1 113 ? -6.760 -22.267 23.256 1.00 54.06 113 PRO A N 1
ATOM 917 C CA . PRO A 1 113 ? -7.301 -22.727 24.536 1.00 54.06 113 PRO A CA 1
ATOM 918 C C . PRO A 1 113 ? -6.346 -23.660 25.307 1.00 54.06 113 PRO A C 1
ATOM 920 O O . PRO A 1 113 ? -6.581 -23.932 26.482 1.00 54.06 113 PRO A O 1
ATOM 923 N N . ASN A 1 114 ? -5.249 -24.127 24.693 1.00 53.75 114 ASN A N 1
ATOM 924 C CA . ASN A 1 114 ? -4.256 -24.983 25.346 1.00 53.75 114 ASN A CA 1
ATOM 925 C C . ASN A 1 114 ? -3.080 -24.226 25.982 1.00 53.75 114 ASN A C 1
ATOM 927 O O . ASN A 1 114 ? -2.346 -24.836 26.754 1.00 53.75 114 ASN A O 1
ATOM 931 N N . LEU A 1 115 ? -2.895 -22.927 25.717 1.00 52.91 115 LEU A N 1
ATOM 932 C CA . LEU A 1 115 ? -1.798 -22.152 26.325 1.00 52.91 115 LEU A CA 1
ATOM 933 C C . LEU A 1 115 ? -2.034 -21.852 27.816 1.00 52.91 115 LEU A C 1
ATOM 935 O O . LEU A 1 115 ? -1.080 -21.618 28.550 1.00 52.91 115 LEU A O 1
ATOM 939 N N . ASN A 1 116 ? -3.288 -21.930 28.271 1.00 48.72 116 ASN A N 1
ATOM 940 C CA . ASN A 1 116 ? -3.681 -21.733 29.668 1.00 48.72 116 ASN A CA 1
ATOM 941 C C . ASN A 1 116 ? -4.193 -23.019 30.335 1.00 48.72 116 ASN A C 1
ATOM 943 O O . ASN A 1 116 ? -4.859 -22.954 31.365 1.00 48.72 116 ASN A O 1
ATOM 947 N N . ASN A 1 117 ? -3.923 -24.190 29.746 1.00 49.88 117 ASN A N 1
ATOM 948 C CA . ASN A 1 117 ? -4.373 -25.459 30.301 1.00 49.88 117 ASN A CA 1
ATOM 949 C C . ASN A 1 117 ? -3.357 -25.963 31.351 1.00 49.88 117 ASN A C 1
ATOM 951 O O . ASN A 1 117 ? -2.291 -26.460 30.972 1.00 49.88 117 ASN A O 1
ATOM 955 N N . PRO A 1 118 ? -3.650 -25.877 32.665 1.00 53.28 118 PRO A N 1
ATOM 956 C CA . PRO A 1 118 ? -2.713 -26.281 33.715 1.00 53.28 118 PRO A CA 1
ATOM 957 C C . PRO A 1 118 ? -2.386 -27.782 33.682 1.00 53.28 118 PRO A C 1
ATOM 959 O O . PRO A 1 118 ? -1.407 -28.194 34.291 1.00 53.28 118 PRO A O 1
ATOM 962 N N . PHE A 1 119 ? -3.155 -28.596 32.948 1.00 54.53 119 PHE A N 1
ATOM 963 C CA . PHE A 1 119 ? -2.906 -30.031 32.786 1.00 54.53 119 PHE A CA 1
ATOM 964 C C . PHE A 1 119 ? -1.796 -30.367 31.776 1.00 54.53 119 PHE A C 1
ATOM 966 O O . PHE A 1 119 ? -1.255 -31.467 31.830 1.00 54.53 119 PHE A O 1
ATOM 973 N N . LEU A 1 120 ? -1.429 -29.447 30.872 1.00 49.59 120 LEU A N 1
ATOM 974 C CA . LEU A 1 120 ? -0.346 -29.659 29.894 1.00 49.59 120 LEU A CA 1
ATOM 975 C C . LEU A 1 12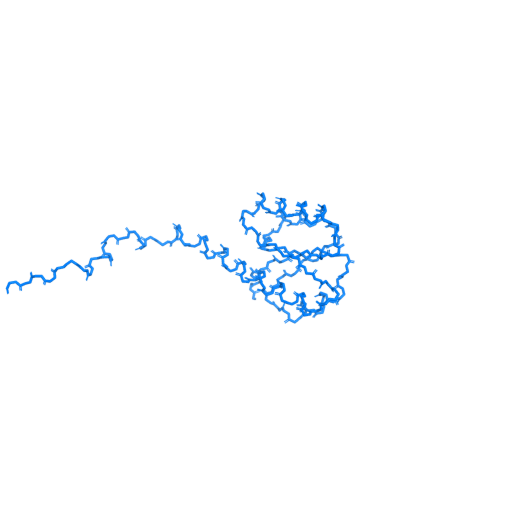0 ? 1.029 -29.183 30.398 1.00 49.59 120 LEU A C 1
ATOM 977 O O . LEU A 1 120 ? 2.047 -29.596 29.851 1.00 49.59 120 LEU A O 1
ATOM 981 N N . ASN A 1 121 ? 1.068 -28.385 31.472 1.00 46.97 121 ASN A N 1
ATOM 982 C CA . ASN A 1 121 ? 2.305 -27.904 32.103 1.00 46.97 121 ASN A CA 1
ATOM 983 C C . ASN A 1 121 ? 2.745 -28.742 33.324 1.00 46.97 121 ASN A C 1
ATOM 985 O O . ASN A 1 121 ? 3.667 -28.351 34.036 1.00 46.97 121 ASN A O 1
ATOM 989 N N . MET A 1 122 ? 2.140 -29.911 33.568 1.00 47.56 122 MET A N 1
ATOM 990 C CA . MET A 1 122 ? 2.524 -30.819 34.665 1.00 47.56 122 MET A CA 1
ATOM 991 C C . MET A 1 122 ? 3.616 -31.835 34.283 1.00 47.56 122 MET A C 1
ATOM 993 O O . MET A 1 122 ? 3.549 -32.984 34.707 1.00 47.56 122 MET A O 1
ATOM 997 N N . ASN A 1 123 ? 4.637 -31.447 33.513 1.00 48.84 123 ASN A N 1
ATOM 998 C CA . ASN A 1 123 ? 5.778 -32.341 33.247 1.00 48.84 123 ASN A CA 1
ATOM 999 C C . ASN A 1 123 ? 7.066 -31.998 34.009 1.00 48.84 123 ASN A C 1
ATOM 1001 O O . ASN A 1 123 ? 8.070 -32.673 33.814 1.00 48.84 123 ASN A O 1
ATOM 1005 N N . GLU A 1 124 ? 7.041 -31.036 34.935 1.00 53.25 124 GLU A N 1
ATOM 1006 C CA . GLU A 1 124 ? 8.193 -30.771 35.816 1.00 53.25 124 GLU A CA 1
ATOM 1007 C C . GLU A 1 124 ? 7.828 -30.707 37.306 1.00 53.25 124 GLU A C 1
ATOM 1009 O O . GLU A 1 124 ? 8.501 -30.056 38.102 1.00 53.25 124 GLU A O 1
ATOM 1014 N N . THR A 1 125 ? 6.776 -31.410 37.736 1.00 46.44 125 THR A N 1
ATOM 1015 C CA . THR A 1 125 ? 6.517 -31.602 39.171 1.00 46.44 125 THR A CA 1
ATOM 1016 C C . THR A 1 125 ? 6.931 -33.005 39.601 1.00 46.44 125 THR A C 1
ATOM 1018 O O . THR A 1 125 ? 6.159 -33.951 39.554 1.00 46.44 125 THR A O 1
ATOM 1021 N N . GLN A 1 126 ? 8.193 -33.092 40.027 1.00 46.06 126 GLN A N 1
ATOM 1022 C CA . GLN A 1 126 ? 8.691 -34.007 41.059 1.00 46.06 126 GLN A CA 1
ATOM 1023 C C . GLN A 1 126 ? 8.418 -35.510 40.852 1.00 46.06 126 GLN A C 1
ATOM 1025 O O . GLN A 1 126 ? 7.555 -36.105 41.492 1.00 46.06 126 GLN A O 1
ATOM 1030 N N . CYS A 1 127 ? 9.306 -36.175 40.107 1.00 38.41 127 CYS A N 1
ATOM 1031 C CA . CYS A 1 127 ? 9.675 -37.552 40.448 1.00 38.41 127 CYS A CA 1
ATOM 1032 C C . CYS A 1 127 ? 10.546 -37.531 41.715 1.00 38.41 127 CYS A C 1
ATOM 1034 O O . CYS A 1 127 ? 11.769 -37.604 41.651 1.00 38.41 127 CYS A O 1
ATOM 1036 N N . THR A 1 128 ? 9.910 -37.425 42.879 1.00 49.25 128 THR A N 1
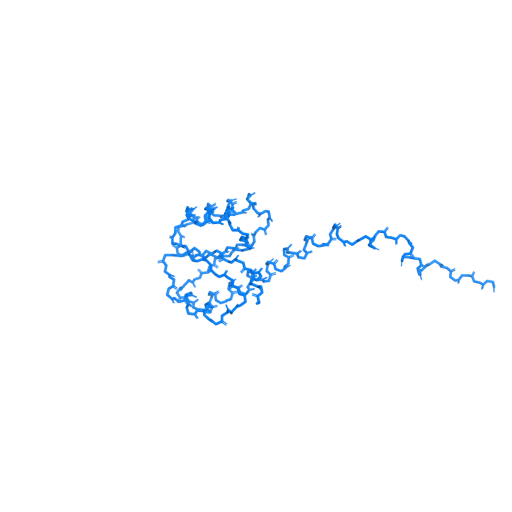ATOM 1037 C CA . THR A 1 128 ? 10.436 -38.016 44.113 1.00 49.25 128 THR A CA 1
ATOM 1038 C C . THR A 1 128 ? 9.656 -39.299 44.352 1.00 49.25 128 THR A C 1
ATOM 1040 O O . THR A 1 128 ? 8.549 -39.266 44.886 1.00 49.25 128 THR A O 1
ATOM 1043 N N . LEU A 1 129 ? 10.222 -40.426 43.928 1.00 44.75 129 LEU A N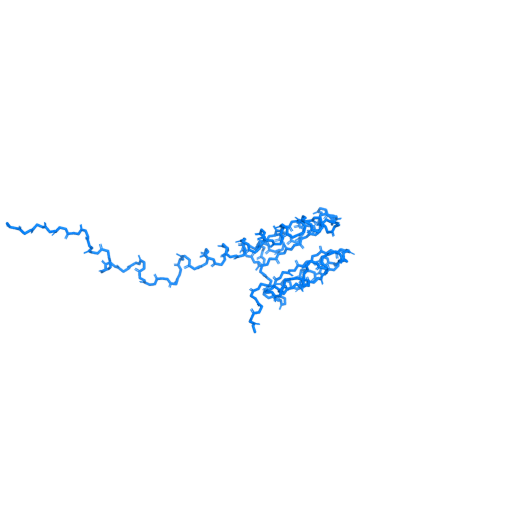 1
ATOM 1044 C CA . LEU A 1 129 ? 9.845 -41.738 44.435 1.00 44.75 129 LEU A CA 1
ATOM 1045 C C . LEU A 1 129 ? 11.006 -42.213 45.310 1.00 44.75 129 LEU A C 1
ATOM 1047 O O . LEU A 1 129 ? 12.101 -42.431 44.802 1.00 44.75 129 LEU A O 1
ATOM 1051 N N . SER A 1 130 ? 10.707 -42.223 46.612 1.00 41.34 130 SER A N 1
ATOM 1052 C CA . SER A 1 130 ? 11.145 -43.144 47.675 1.00 41.34 130 SER A CA 1
ATOM 1053 C C . SER A 1 130 ? 12.548 -43.744 47.615 1.00 41.34 130 SER A C 1
ATOM 1055 O O . SER A 1 130 ? 12.797 -44.593 46.735 1.00 41.34 130 SER A O 1
#

Secondary structure (DSSP, 8-state):
----EEEEEE-S--HHHHHHHHT-TTEEEEEESSHHHHHHHHHHS---EEEEETTS-HHHHHHHHHHHHHHSTT--EEEE-TT-HHHHHHHHHHHHHHHHHHHHHHHHHHS-TTTT-TTTSTTSS-----

Nearest PDB structures (foldseek):
  8tef-assembly2_D  TM=7.223E-01  e=2.421E-03  Flavobacterium johnsoniae UW101
  8tef-assembly2_C  TM=7.148E-01  e=6.719E-03  Flavobacterium johnsoniae UW101
  8ted-assembly1_A  TM=7.168E-01  e=7.634E-03  Flavobacterium johnsoniae UW101
  8tef-assembly1_B  TM=7.159E-01  e=1.193E-02  Flavobacterium johnsoniae UW101
  3q15-assembly1_C-2  TM=7.815E-01  e=1.988E-02  Bacillus subtilis

pLDDT: mean 75.13, std 14.98, range [38.41, 90.38]